Protein AF-A0A328FB90-F1 (afdb_monomer_lite)

Secondary structure (DSSP, 8-state):
-PPPEESS-TTTB-----EEETTTTEEE--SSBTTB----B--HHHHHHHTTTHHHHHHHHHHHHHHHHHHHHHHHH--

Foldseek 3Di:
DQQAAAPDDCQFWPFADWDADPVVSYTDRFDDDPVDGDGGTDDPVVVVVVVVVVVVVVVVVVVVVVVVVVVVVVVVVVD

Organism: NCBI:txid2291

pLDDT: mean 92.44, std 8.65, range [53.22, 98.0]

Structure (mmCIF, N/CA/C/O backbone):
data_AF-A0A328FB90-F1
#
_entry.id   AF-A0A328FB90-F1
#
loop_
_atom_site.group_PDB
_atom_site.id
_atom_site.type_symbol
_atom_site.label_atom_id
_atom_site.label_alt_id
_atom_site.label_comp_id
_atom_site.label_asym_id
_atom_site.label_entity_id
_atom_site.label_seq_id
_atom_site.pdbx_PDB_ins_code
_atom_site.Cartn_x
_atom_site.Cartn_y
_atom_site.Cartn_z
_atom_site.occupancy
_atom_site.B_iso_or_equiv
_atom_site.auth_seq_id
_atom_site.auth_comp_id
_atom_site.auth_asym_id
_atom_site.auth_atom_id
_atom_site.pdbx_PDB_model_num
ATOM 1 N N . MET A 1 1 ? 8.112 6.774 -31.165 1.00 56.69 1 MET A N 1
ATOM 2 C CA . MET A 1 1 ? 7.996 6.438 -29.729 1.00 56.69 1 MET A CA 1
ATOM 3 C C . MET A 1 1 ? 7.576 4.981 -29.627 1.00 56.69 1 MET A C 1
ATOM 5 O O . MET A 1 1 ? 6.513 4.646 -30.127 1.00 56.69 1 MET A O 1
ATOM 9 N N . GLY A 1 2 ? 8.434 4.090 -29.123 1.00 69.00 2 GLY A N 1
ATOM 10 C CA . GLY A 1 2 ? 8.072 2.673 -28.987 1.00 69.00 2 GLY A CA 1
ATOM 11 C C . GLY A 1 2 ? 6.955 2.505 -27.956 1.00 69.00 2 GLY A C 1
ATOM 12 O O . GLY A 1 2 ? 6.977 3.191 -26.942 1.00 69.00 2 GLY A O 1
ATOM 13 N N . ASN A 1 3 ? 5.982 1.631 -28.215 1.00 85.19 3 ASN A N 1
ATOM 14 C CA . ASN A 1 3 ? 4.891 1.379 -27.275 1.00 85.19 3 ASN A CA 1
ATOM 15 C C . ASN A 1 3 ? 5.454 0.676 -26.021 1.00 85.19 3 ASN A C 1
ATOM 17 O O . ASN A 1 3 ? 6.043 -0.399 -26.151 1.00 85.19 3 ASN A O 1
ATOM 21 N N . PHE A 1 4 ? 5.349 1.308 -24.849 1.00 92.81 4 PHE A N 1
ATOM 22 C CA . PHE A 1 4 ? 5.732 0.721 -23.560 1.00 92.81 4 PHE A CA 1
ATOM 23 C C . PHE A 1 4 ? 4.465 0.264 -22.842 1.00 92.81 4 PHE A C 1
ATOM 25 O O . PHE A 1 4 ? 3.560 1.069 -22.633 1.00 92.81 4 PHE A O 1
ATOM 32 N N . VAL A 1 5 ? 4.427 -0.996 -22.418 1.00 93.88 5 VAL A N 1
ATOM 33 C CA . VAL A 1 5 ? 3.315 -1.545 -21.623 1.00 93.88 5 VAL A CA 1
ATOM 34 C C . VAL A 1 5 ? 3.659 -1.542 -20.135 1.00 93.88 5 VAL A C 1
ATOM 36 O O . VAL A 1 5 ? 4.836 -1.610 -19.782 1.00 93.88 5 VAL A O 1
ATOM 39 N N . LEU A 1 6 ? 2.660 -1.431 -19.256 1.00 95.56 6 LEU A N 1
ATOM 40 C CA . LEU A 1 6 ? 2.872 -1.610 -17.815 1.00 95.56 6 LEU A CA 1
ATOM 41 C C . LEU A 1 6 ? 3.306 -3.053 -17.533 1.00 95.56 6 LEU A C 1
ATOM 43 O O . LEU A 1 6 ? 2.833 -3.981 -18.188 1.00 95.56 6 LEU A O 1
ATOM 47 N N . LEU A 1 7 ? 4.212 -3.231 -16.572 1.00 95.25 7 LEU A N 1
ATOM 48 C CA . LEU A 1 7 ? 4.687 -4.559 -16.183 1.00 95.25 7 LEU A CA 1
ATOM 49 C C . LEU A 1 7 ? 3.647 -5.299 -15.327 1.00 95.25 7 LEU A C 1
ATOM 51 O O . LEU A 1 7 ? 3.398 -6.479 -15.553 1.00 95.25 7 LEU A O 1
ATOM 55 N N . ILE A 1 8 ? 3.022 -4.603 -14.377 1.00 95.69 8 ILE A N 1
ATOM 56 C CA . ILE A 1 8 ? 1.892 -5.084 -13.577 1.00 95.69 8 ILE A CA 1
ATOM 57 C C . ILE A 1 8 ? 0.611 -4.363 -14.020 1.00 95.69 8 ILE A C 1
ATOM 59 O O . ILE A 1 8 ? 0.624 -3.152 -14.239 1.00 95.69 8 ILE A O 1
ATOM 63 N N . ASP A 1 9 ? -0.511 -5.085 -14.087 1.00 96.00 9 ASP A N 1
ATOM 64 C CA . ASP A 1 9 ? -1.846 -4.488 -14.218 1.00 96.00 9 ASP A CA 1
ATOM 65 C C . ASP A 1 9 ? -2.324 -3.899 -12.877 1.00 96.00 9 ASP A C 1
ATOM 67 O O . ASP A 1 9 ? -2.628 -4.628 -11.924 1.00 96.00 9 ASP A O 1
ATOM 71 N N . SER A 1 10 ? -2.439 -2.570 -12.818 1.00 94.75 10 SER A N 1
ATOM 72 C CA . SER A 1 10 ? -2.857 -1.827 -11.624 1.00 94.75 10 SER A CA 1
ATOM 73 C C . SER A 1 10 ? -4.322 -2.049 -11.231 1.00 94.75 10 SER A C 1
ATOM 75 O O . SER A 1 10 ? -4.737 -1.661 -10.133 1.00 94.75 10 SER A O 1
ATOM 77 N N . LYS A 1 11 ? -5.124 -2.710 -12.075 1.00 95.25 11 LYS A N 1
ATOM 78 C CA . LYS A 1 11 ? -6.473 -3.169 -11.707 1.00 95.25 11 LYS A CA 1
ATOM 79 C C . LYS A 1 11 ? -6.438 -4.420 -10.836 1.00 95.25 11 LYS A C 1
ATOM 81 O O . LYS A 1 11 ? -7.327 -4.610 -10.010 1.00 95.25 11 LYS A O 1
ATOM 86 N N . LEU A 1 12 ? -5.426 -5.269 -11.009 1.00 96.69 12 LEU A N 1
ATOM 87 C CA . LEU A 1 12 ? -5.325 -6.561 -10.328 1.00 96.69 12 LEU A CA 1
ATOM 88 C C . LEU A 1 12 ? -4.396 -6.518 -9.114 1.00 96.69 12 L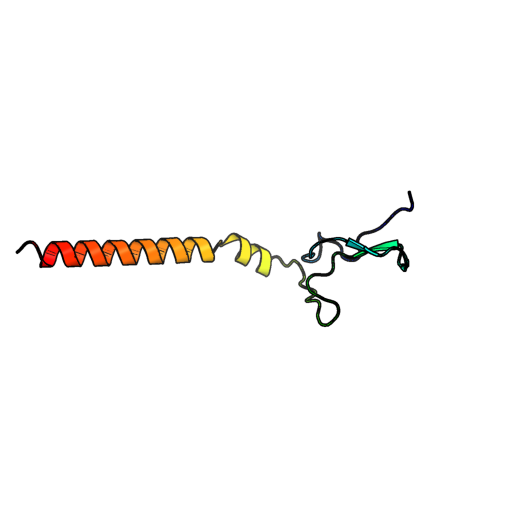EU A C 1
ATOM 90 O O . LEU A 1 12 ? -4.580 -7.298 -8.177 1.00 96.69 12 LEU A O 1
ATOM 94 N N . GLN A 1 13 ? -3.399 -5.637 -9.114 1.00 97.12 13 GLN A N 1
ATOM 95 C CA . GLN A 1 13 ? -2.389 -5.539 -8.060 1.00 97.12 13 GLN A CA 1
ATOM 96 C C . GLN A 1 13 ? -2.081 -4.077 -7.724 1.00 97.12 13 GLN A C 1
ATOM 98 O O . GLN A 1 13 ? -2.401 -3.169 -8.494 1.00 97.12 13 GLN A O 1
ATOM 103 N N . TYR A 1 14 ? -1.483 -3.841 -6.558 1.00 96.25 14 TYR A N 1
ATOM 104 C CA . TYR A 1 14 ? -0.941 -2.522 -6.230 1.00 96.25 14 TYR A CA 1
ATOM 105 C C . TYR A 1 14 ? 0.400 -2.332 -6.932 1.00 96.25 14 TYR A C 1
ATOM 107 O O . TYR A 1 14 ? 1.263 -3.208 -6.896 1.00 96.25 14 TYR A O 1
ATOM 115 N N . GLU A 1 15 ? 0.555 -1.181 -7.572 1.00 96.31 15 GLU A N 1
ATOM 116 C CA . GLU A 1 15 ? 1.769 -0.808 -8.285 1.00 96.31 15 GLU A CA 1
ATOM 117 C C . GLU A 1 15 ? 2.647 0.128 -7.449 1.00 96.31 15 GLU A C 1
ATOM 119 O O . GLU A 1 15 ? 2.173 0.802 -6.533 1.00 96.31 15 GLU A O 1
ATOM 124 N N . GLY A 1 16 ? 3.940 0.140 -7.762 1.00 94.81 16 GLY A N 1
ATOM 125 C CA . GLY A 1 16 ? 4.891 1.121 -7.252 1.00 94.81 16 GLY A CA 1
ATOM 126 C C . GLY A 1 16 ? 5.085 2.294 -8.210 1.00 94.81 16 GLY A C 1
ATOM 127 O O . GLY A 1 16 ? 4.393 2.438 -9.219 1.00 94.81 16 GLY A O 1
ATOM 128 N N . GLU A 1 17 ? 6.089 3.116 -7.914 1.00 94.62 17 GLU A N 1
ATOM 129 C CA . GLU A 1 17 ? 6.515 4.180 -8.818 1.00 94.62 17 GLU A CA 1
ATOM 130 C C . GLU A 1 17 ? 6.976 3.605 -10.169 1.00 94.62 17 GLU A C 1
ATOM 132 O O . GLU A 1 17 ? 7.699 2.609 -10.236 1.00 94.62 17 GLU A O 1
ATOM 137 N N . SER A 1 18 ? 6.534 4.229 -11.264 1.00 94.25 18 SER A N 1
ATOM 138 C CA . SER A 1 18 ? 6.709 3.698 -12.615 1.00 94.25 18 SER A CA 1
ATOM 139 C C . SER A 1 18 ? 7.883 4.337 -13.353 1.00 94.25 18 SER A C 1
ATOM 141 O O . SER A 1 18 ? 7.874 5.541 -13.616 1.00 94.25 18 SER A O 1
ATOM 143 N N . TYR A 1 19 ? 8.835 3.523 -13.815 1.00 94.25 19 TYR A N 1
ATOM 144 C CA . TYR A 1 19 ? 9.974 3.982 -14.619 1.00 94.25 19 TYR A CA 1
ATOM 145 C C . TYR A 1 19 ? 10.176 3.157 -15.902 1.00 94.25 19 TYR A C 1
ATOM 147 O O . TYR A 1 19 ? 9.886 1.959 -15.944 1.00 94.25 19 TYR A O 1
ATOM 155 N N . PRO A 1 20 ? 10.670 3.759 -17.000 1.00 95.25 20 PRO A N 1
ATOM 156 C CA . PRO A 1 20 ? 10.830 3.051 -18.265 1.00 95.25 20 PRO A CA 1
ATOM 157 C C . PRO A 1 20 ? 12.007 2.069 -18.222 1.00 95.25 20 PRO A C 1
ATOM 159 O O . PRO A 1 20 ? 13.164 2.453 -18.051 1.00 95.25 20 PRO A O 1
ATOM 162 N N . SER A 1 21 ? 11.738 0.794 -18.492 1.00 93.31 21 SER A N 1
ATOM 163 C CA . SER A 1 21 ? 12.761 -0.213 -18.758 1.00 93.31 21 SER A CA 1
ATOM 164 C C . SER A 1 21 ? 12.963 -0.353 -20.265 1.00 93.31 21 SER A C 1
ATOM 166 O O . SER A 1 21 ? 12.255 -1.100 -20.938 1.00 93.31 21 SER A O 1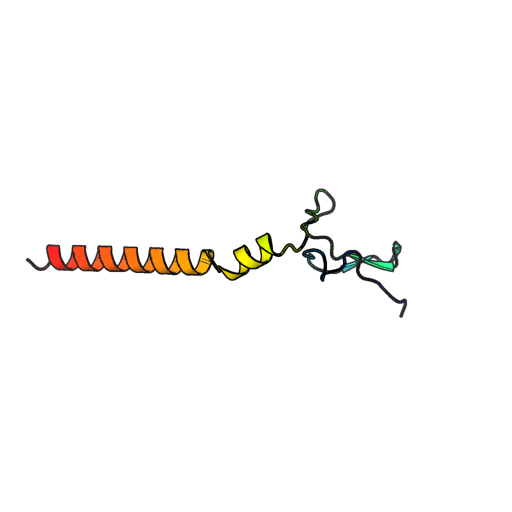
ATOM 168 N N . ARG A 1 22 ? 13.931 0.385 -20.824 1.00 93.00 22 ARG A N 1
ATOM 169 C CA . ARG A 1 22 ? 14.155 0.446 -22.285 1.00 93.00 22 ARG A CA 1
ATOM 170 C C . ARG A 1 22 ? 14.472 -0.915 -22.904 1.00 93.00 22 ARG A C 1
ATOM 172 O O . ARG A 1 22 ? 13.917 -1.238 -23.946 1.00 93.00 22 ARG A O 1
ATOM 179 N N . ARG A 1 23 ? 15.316 -1.715 -22.239 1.00 93.25 23 ARG A N 1
ATOM 180 C CA . ARG A 1 23 ? 15.699 -3.065 -22.689 1.00 93.25 23 ARG A CA 1
ATOM 181 C C . ARG A 1 23 ? 14.479 -3.968 -22.868 1.00 93.25 23 ARG A C 1
ATOM 183 O O . ARG A 1 23 ? 14.378 -4.656 -23.873 1.00 93.25 23 ARG A O 1
ATOM 190 N N . HIS A 1 24 ? 13.567 -3.947 -21.900 1.00 92.62 24 HIS A N 1
ATOM 191 C CA . HIS A 1 24 ? 12.391 -4.818 -21.882 1.00 92.62 24 HIS A CA 1
ATOM 192 C C . HIS A 1 24 ? 11.163 -4.173 -22.538 1.00 92.62 24 HIS A C 1
ATOM 194 O O . HIS A 1 24 ? 10.153 -4.839 -22.717 1.00 92.62 24 HIS A O 1
ATOM 200 N N . ARG A 1 25 ? 11.245 -2.884 -22.903 1.00 93.44 25 ARG A N 1
ATOM 201 C CA . ARG A 1 25 ? 10.159 -2.086 -23.498 1.00 93.44 25 ARG A CA 1
ATOM 202 C C . ARG A 1 25 ? 8.879 -2.084 -22.652 1.00 93.44 25 ARG A C 1
ATOM 204 O O . ARG A 1 25 ? 7.772 -2.047 -23.178 1.00 93.44 25 ARG A O 1
ATOM 211 N N . VAL A 1 26 ? 9.046 -2.066 -21.331 1.00 95.19 26 VAL A N 1
ATOM 212 C CA . VAL A 1 26 ? 7.953 -1.972 -20.350 1.00 95.19 26 VAL A CA 1
ATOM 213 C C . VAL A 1 26 ? 8.158 -0.786 -19.419 1.00 95.19 26 VAL A C 1
ATOM 215 O O . VAL A 1 26 ? 9.292 -0.363 -19.173 1.00 95.19 26 VAL A O 1
ATOM 218 N N . ARG A 1 27 ? 7.070 -0.235 -18.892 1.00 95.69 27 ARG A N 1
ATOM 219 C CA . ARG A 1 27 ? 7.106 0.656 -17.736 1.00 95.69 27 ARG A CA 1
ATOM 220 C C . ARG A 1 27 ? 7.127 -0.224 -16.490 1.00 95.69 27 ARG A C 1
ATOM 222 O O . ARG A 1 27 ? 6.132 -0.867 -16.170 1.00 95.69 27 ARG A O 1
ATOM 229 N N . ASN A 1 28 ? 8.279 -0.293 -15.833 1.00 95.50 28 ASN A N 1
ATOM 230 C CA . ASN A 1 28 ? 8.434 -1.047 -14.603 1.00 95.50 28 ASN A CA 1
ATOM 231 C C . ASN A 1 28 ? 7.720 -0.305 -13.471 1.00 95.50 28 ASN A C 1
ATOM 233 O O . ASN A 1 28 ? 8.199 0.733 -13.029 1.00 95.50 28 ASN A O 1
ATOM 237 N N . ASN A 1 29 ? 6.574 -0.836 -13.058 1.00 96.25 29 ASN A N 1
ATOM 238 C CA . ASN A 1 29 ? 5.745 -0.370 -11.949 1.00 96.25 29 ASN A CA 1
ATOM 239 C C . ASN A 1 29 ? 5.696 -1.407 -10.807 1.00 96.25 29 ASN A C 1
ATOM 241 O O . ASN A 1 29 ? 4.722 -1.467 -10.058 1.00 96.25 29 ASN A O 1
ATOM 245 N N . LEU A 1 30 ? 6.730 -2.252 -10.682 1.00 96.50 30 LEU A N 1
ATOM 246 C CA . LEU A 1 30 ? 6.875 -3.168 -9.551 1.00 96.50 30 LEU A CA 1
ATOM 247 C C . LEU A 1 30 ? 6.898 -2.370 -8.232 1.00 96.50 30 LEU A C 1
ATOM 249 O O . LEU A 1 30 ? 7.688 -1.431 -8.110 1.00 96.50 30 LEU A O 1
ATOM 253 N N . PRO A 1 31 ? 6.100 -2.741 -7.218 1.00 94.38 31 PRO A N 1
ATOM 254 C CA . PRO A 1 31 ? 6.250 -2.177 -5.883 1.00 94.38 31 PRO A CA 1
ATOM 255 C C . PRO A 1 31 ? 7.580 -2.653 -5.289 1.00 94.38 31 PRO A C 1
ATOM 257 O O . PRO A 1 31 ? 7.888 -3.835 -5.363 1.00 94.38 31 PRO A O 1
ATOM 260 N N . GLY A 1 32 ? 8.383 -1.770 -4.700 1.00 92.19 32 GLY A N 1
ATOM 261 C CA . GLY A 1 32 ? 9.638 -2.143 -4.035 1.00 92.19 32 GLY A CA 1
ATOM 262 C C . GLY A 1 32 ? 10.898 -1.999 -4.895 1.00 92.19 32 GLY A C 1
ATOM 263 O O . GLY A 1 32 ? 11.020 -1.087 -5.708 1.00 92.19 32 GLY A O 1
ATOM 264 N N . THR A 1 33 ? 11.886 -2.864 -4.657 1.00 90.69 33 THR A N 1
ATOM 265 C CA . THR A 1 33 ? 13.240 -2.754 -5.227 1.00 90.69 33 THR A CA 1
ATOM 266 C C . THR A 1 33 ? 13.652 -4.032 -5.955 1.00 90.69 33 THR A C 1
ATOM 268 O O . THR A 1 33 ? 12.964 -5.049 -5.910 1.00 90.69 33 THR A O 1
ATOM 271 N N . ARG A 1 34 ? 14.829 -4.015 -6.594 1.00 88.38 34 ARG A N 1
ATOM 272 C CA . ARG A 1 34 ? 15.426 -5.213 -7.209 1.00 88.38 34 ARG A C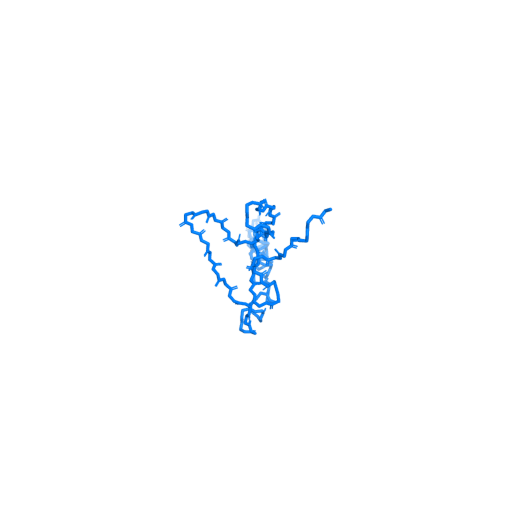A 1
ATOM 273 C C . ARG A 1 34 ? 15.572 -6.381 -6.222 1.00 88.38 34 ARG A C 1
ATOM 275 O O . ARG A 1 34 ? 15.437 -7.523 -6.642 1.00 88.38 34 ARG A O 1
ATOM 282 N N . ASN A 1 35 ? 15.868 -6.102 -4.952 1.00 94.12 35 ASN A N 1
ATOM 283 C CA . ASN A 1 35 ? 16.102 -7.146 -3.951 1.00 94.12 35 ASN A CA 1
ATOM 284 C C . ASN A 1 35 ? 14.794 -7.762 -3.443 1.00 94.12 35 ASN A C 1
ATOM 286 O O . ASN A 1 35 ? 14.792 -8.904 -2.997 1.00 94.12 35 ASN A O 1
ATOM 290 N N . PHE A 1 36 ? 13.693 -7.008 -3.498 1.00 94.25 36 PHE A N 1
ATOM 291 C CA . PHE A 1 36 ? 12.387 -7.473 -3.052 1.00 94.25 36 PHE A CA 1
ATOM 292 C C . PHE A 1 36 ? 11.261 -6.611 -3.626 1.00 94.25 36 PHE A C 1
ATOM 294 O O . PHE A 1 36 ? 11.267 -5.387 -3.463 1.00 94.25 36 PHE A O 1
ATOM 301 N N . SER A 1 37 ? 10.267 -7.269 -4.227 1.00 92.62 37 SER A N 1
ATOM 302 C CA . SER A 1 37 ? 9.052 -6.638 -4.733 1.00 92.62 37 SER A CA 1
ATOM 303 C C . SER A 1 37 ? 7.805 -7.363 -4.213 1.00 92.62 37 SER A C 1
ATOM 305 O O . SER A 1 37 ? 7.570 -8.511 -4.601 1.00 92.62 37 SER A O 1
ATOM 307 N N . PRO A 1 38 ? 7.006 -6.748 -3.318 1.00 93.88 38 PRO A N 1
ATOM 308 C CA . PRO A 1 38 ? 5.801 -7.382 -2.800 1.00 93.88 38 PRO A CA 1
ATOM 309 C C . PRO A 1 38 ? 4.656 -7.312 -3.820 1.00 93.88 38 PRO A C 1
ATOM 311 O O . PRO A 1 38 ? 3.999 -6.286 -3.967 1.00 93.88 38 PRO A O 1
ATOM 314 N N . LEU A 1 39 ? 4.366 -8.424 -4.496 1.00 94.44 39 LEU A N 1
ATOM 315 C CA . LEU A 1 39 ? 3.257 -8.523 -5.453 1.00 94.44 39 LEU A CA 1
ATOM 316 C C . LEU A 1 39 ? 1.910 -8.682 -4.732 1.00 94.44 39 LEU A C 1
ATOM 318 O O . LEU A 1 39 ? 1.387 -9.786 -4.564 1.00 94.44 39 LEU A O 1
ATOM 322 N N . ILE A 1 40 ? 1.356 -7.564 -4.265 1.00 95.75 40 ILE A N 1
AT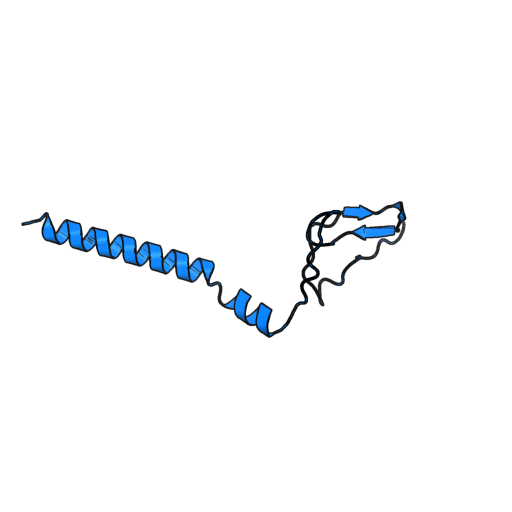OM 323 C CA . ILE A 1 40 ? 0.118 -7.544 -3.480 1.00 95.75 40 ILE A CA 1
ATOM 324 C C . ILE A 1 40 ? -1.085 -7.435 -4.417 1.00 95.75 40 ILE A C 1
ATOM 326 O O . ILE A 1 40 ? -1.249 -6.458 -5.148 1.00 95.75 40 ILE A O 1
ATOM 330 N N . ARG A 1 41 ? -1.972 -8.431 -4.361 1.00 96.94 41 ARG A N 1
ATOM 331 C CA . ARG A 1 41 ? -3.196 -8.465 -5.165 1.00 96.94 41 ARG A CA 1
ATOM 332 C C . ARG A 1 4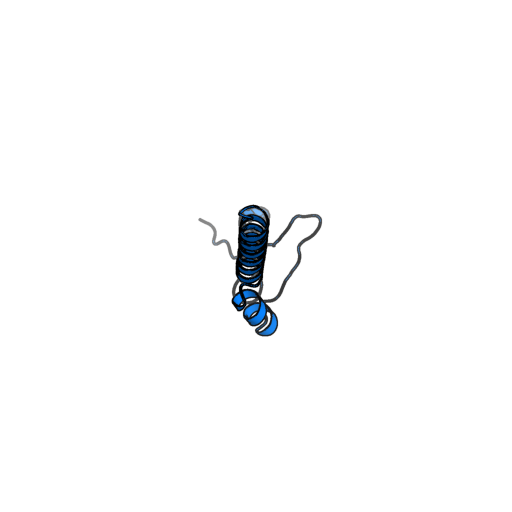1 ? -4.292 -7.600 -4.550 1.00 96.94 41 ARG A C 1
ATOM 334 O O . ARG A 1 41 ? -4.551 -7.684 -3.347 1.00 96.94 41 ARG A O 1
ATOM 341 N N . LYS A 1 42 ? -4.996 -6.845 -5.390 1.00 97.12 42 LYS A N 1
ATOM 342 C CA . LYS A 1 42 ? -6.218 -6.141 -5.000 1.00 97.12 42 LYS A CA 1
ATOM 343 C C . LYS A 1 42 ? -7.311 -7.173 -4.769 1.00 97.12 42 LYS A C 1
ATOM 345 O O . LYS A 1 42 ? -7.718 -7.902 -5.673 1.00 97.12 42 LYS A O 1
ATOM 350 N N . THR A 1 43 ? -7.737 -7.296 -3.519 1.00 98.00 43 THR A N 1
ATOM 351 C CA . THR A 1 43 ? -8.810 -8.208 -3.117 1.00 98.00 43 THR A CA 1
ATOM 352 C C . THR A 1 43 ? -9.885 -7.410 -2.412 1.00 98.00 43 THR A C 1
ATOM 354 O O . THR A 1 43 ? -9.571 -6.479 -1.677 1.00 98.00 43 THR A O 1
ATOM 357 N N . GLY A 1 44 ? -11.149 -7.815 -2.547 1.00 97.56 44 GLY A N 1
ATOM 358 C CA . GLY A 1 44 ? -12.245 -7.122 -1.864 1.00 97.56 44 GLY A CA 1
ATOM 359 C C . GLY A 1 44 ? -12.075 -7.072 -0.341 1.00 97.56 44 GLY A C 1
ATOM 360 O O . GLY A 1 44 ? -12.535 -6.130 0.291 1.00 97.56 44 GLY A O 1
ATOM 361 N N . LYS A 1 45 ? -11.379 -8.048 0.264 1.00 97.69 45 LYS A N 1
ATOM 362 C CA . LYS A 1 45 ? -11.015 -7.997 1.688 1.00 97.69 45 LYS A CA 1
ATOM 363 C C . LYS A 1 45 ? -10.084 -6.819 1.974 1.00 97.69 45 LYS A C 1
ATOM 365 O O . LYS A 1 45 ? -10.334 -6.090 2.924 1.00 97.69 45 LYS A O 1
ATOM 370 N N . LEU A 1 46 ? -9.029 -6.654 1.180 1.00 96.88 46 LEU A N 1
ATOM 371 C CA . LEU A 1 46 ? -8.027 -5.613 1.388 1.00 96.88 46 LEU A CA 1
ATOM 372 C C . LEU A 1 46 ? -8.585 -4.217 1.098 1.00 96.88 46 LEU A C 1
ATOM 374 O O . LEU A 1 46 ? -8.406 -3.335 1.929 1.00 96.88 46 LEU A O 1
ATOM 378 N N . GLU A 1 47 ? -9.356 -4.054 0.019 1.00 96.69 47 GLU A N 1
ATOM 379 C CA . GLU A 1 47 ? -10.052 -2.790 -0.277 1.00 96.69 47 GLU A CA 1
ATOM 380 C C . GLU A 1 47 ? -10.970 -2.385 0.888 1.00 96.69 47 GLU A C 1
ATOM 382 O O . GLU A 1 47 ? -10.827 -1.299 1.437 1.00 96.69 47 GLU A O 1
ATOM 387 N N . LYS A 1 48 ? -11.788 -3.316 1.409 1.00 97.88 48 LYS A N 1
ATOM 388 C CA . LYS A 1 48 ? -12.625 -3.065 2.598 1.00 97.88 48 LYS A CA 1
ATOM 389 C C . LYS A 1 48 ? -11.834 -2.664 3.845 1.00 97.88 48 LYS A C 1
ATOM 391 O O . LYS A 1 48 ? -12.405 -2.046 4.737 1.00 97.88 48 LYS A O 1
ATOM 396 N N . PHE A 1 49 ? -10.575 -3.081 3.985 1.00 96.88 49 PHE A N 1
ATOM 397 C CA . PHE A 1 49 ? -9.731 -2.663 5.108 1.00 96.88 49 PHE A CA 1
ATOM 398 C C . PHE A 1 49 ? -9.098 -1.292 4.873 1.00 96.88 49 PHE A C 1
ATOM 400 O O . PHE A 1 49 ? -9.017 -0.515 5.823 1.00 96.88 49 PHE A O 1
ATOM 407 N N . ILE A 1 50 ? -8.693 -0.984 3.640 1.00 95.50 50 ILE A N 1
ATOM 408 C CA . ILE A 1 50 ? -8.190 0.341 3.255 1.00 95.50 50 ILE A CA 1
ATOM 409 C C . ILE A 1 50 ? -9.297 1.389 3.437 1.00 95.50 50 ILE A C 1
ATOM 411 O O . ILE A 1 50 ? -9.071 2.416 4.077 1.00 95.50 50 ILE A O 1
ATOM 415 N N . ASP A 1 51 ? -10.519 1.074 3.002 1.00 97.19 51 ASP A N 1
ATOM 416 C CA . ASP A 1 51 ? -11.694 1.950 3.102 1.00 97.19 51 ASP A CA 1
ATOM 417 C C . ASP A 1 51 ? -12.093 2.288 4.544 1.00 97.19 51 ASP A C 1
ATOM 419 O O . ASP A 1 51 ? -12.752 3.297 4.787 1.00 97.19 51 ASP A O 1
ATOM 423 N N . LYS A 1 52 ? -11.680 1.479 5.529 1.00 96.88 52 LYS A N 1
ATOM 424 C CA . LYS A 1 52 ? -11.920 1.777 6.951 1.00 96.88 52 LYS A CA 1
ATOM 425 C C . LYS A 1 52 ? -11.089 2.945 7.470 1.00 96.88 52 LYS A C 1
ATOM 427 O O . LYS A 1 52 ? -11.370 3.403 8.571 1.00 96.88 52 LYS A O 1
ATOM 432 N N . LYS A 1 53 ? -10.051 3.373 6.739 1.00 95.62 53 LYS A N 1
ATOM 433 C CA . LYS A 1 53 ? -9.179 4.505 7.097 1.00 95.62 53 LYS A CA 1
ATOM 434 C C . LYS A 1 53 ? -8.725 4.495 8.562 1.00 95.62 53 LYS A C 1
ATOM 436 O O . LYS A 1 53 ? -8.687 5.519 9.237 1.00 95.62 53 LYS A O 1
ATOM 441 N N . LEU A 1 54 ? -8.341 3.313 9.051 1.00 95.31 54 LEU A N 1
ATOM 442 C CA . LEU A 1 54 ? -8.072 3.067 10.473 1.00 95.31 54 LEU A CA 1
ATOM 443 C C . LEU A 1 54 ? -7.011 4.005 11.068 1.00 95.31 54 LEU A C 1
ATOM 445 O O . LEU A 1 54 ? -7.076 4.314 12.252 1.00 95.31 54 LEU A O 1
ATOM 449 N N . SER A 1 55 ? -6.060 4.480 10.258 1.00 94.25 55 SER A N 1
ATOM 450 C CA . SER A 1 55 ? -5.059 5.462 10.691 1.00 94.25 55 SER A CA 1
ATOM 451 C C . SER A 1 55 ? -5.686 6.796 11.106 1.00 94.25 55 SER A C 1
ATOM 453 O O . SER A 1 55 ? -5.261 7.390 12.092 1.00 94.25 55 SER A O 1
ATOM 455 N N . GLU A 1 56 ? -6.684 7.273 10.364 1.00 96.38 56 GLU A N 1
ATOM 456 C CA . GLU A 1 56 ? -7.371 8.540 10.640 1.00 96.38 56 GLU A CA 1
ATOM 457 C C . GLU A 1 56 ? -8.251 8.406 11.884 1.00 96.38 56 GLU A C 1
ATOM 459 O O . GLU A 1 56 ? -8.243 9.276 12.758 1.00 96.38 56 GLU A O 1
ATOM 464 N N . THR A 1 57 ? -8.958 7.277 11.997 1.00 96.25 57 THR A N 1
ATOM 465 C CA . THR A 1 57 ? -9.749 6.945 13.187 1.00 96.25 57 THR A CA 1
ATOM 466 C C . THR A 1 57 ? -8.863 6.894 14.429 1.00 96.25 57 THR A C 1
ATOM 468 O O . THR A 1 57 ? -9.137 7.594 15.399 1.00 96.25 57 THR A O 1
ATOM 471 N N . ALA A 1 58 ? -7.750 6.157 14.372 1.00 96.44 58 ALA A N 1
ATOM 472 C CA . ALA A 1 58 ? -6.819 6.047 15.490 1.00 96.44 58 ALA A CA 1
ATOM 473 C C . ALA A 1 58 ? -6.234 7.410 15.891 1.00 96.44 5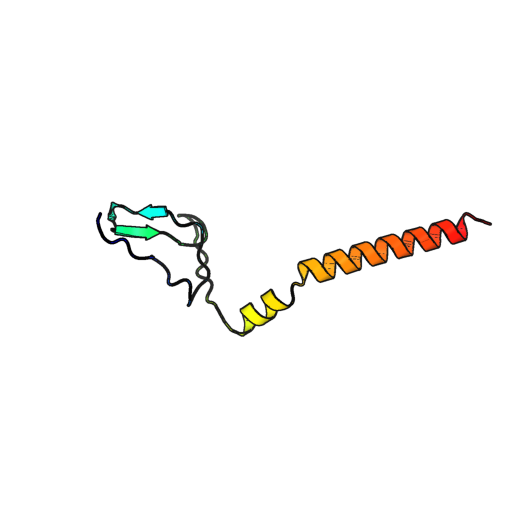8 ALA A C 1
ATOM 475 O O . ALA A 1 58 ? -6.178 7.726 17.077 1.00 96.44 58 ALA A O 1
ATOM 476 N N . ALA A 1 59 ? -5.839 8.242 14.921 1.00 96.50 59 ALA A N 1
ATOM 477 C CA . ALA A 1 59 ? -5.340 9.587 15.202 1.00 96.50 59 ALA A CA 1
ATOM 478 C C . ALA A 1 59 ? -6.396 10.449 15.915 1.00 96.50 59 ALA A C 1
ATOM 480 O O . ALA A 1 59 ? -6.092 11.102 16.913 1.00 96.50 59 ALA A O 1
ATOM 481 N N . THR A 1 60 ? -7.645 10.401 15.447 1.00 96.88 60 THR A N 1
ATOM 482 C CA . THR A 1 60 ? -8.765 11.143 16.045 1.00 96.88 60 THR A CA 1
ATOM 483 C C . THR A 1 60 ? -9.031 10.690 17.480 1.00 96.88 60 THR A C 1
ATOM 485 O O . THR A 1 60 ? -9.190 11.523 18.375 1.00 96.88 60 THR A O 1
ATOM 488 N N . ASP A 1 61 ? -9.026 9.380 17.720 1.00 96.69 61 ASP A N 1
ATOM 489 C CA . ASP A 1 61 ? -9.261 8.808 19.046 1.00 96.69 61 ASP A CA 1
ATOM 490 C C . ASP A 1 61 ? -8.146 9.179 20.032 1.00 96.69 61 ASP A C 1
ATOM 492 O O . ASP A 1 61 ? -8.429 9.574 21.166 1.00 96.69 61 ASP A O 1
ATOM 496 N N . ILE A 1 62 ? -6.883 9.141 19.593 1.00 96.31 62 ILE A N 1
ATOM 497 C CA . ILE A 1 62 ? -5.732 9.569 20.404 1.00 96.31 62 ILE A CA 1
ATOM 498 C C . ILE A 1 62 ? -5.840 11.057 20.760 1.00 96.31 62 ILE A C 1
ATOM 500 O O . ILE A 1 62 ? -5.622 11.439 21.915 1.00 96.31 62 ILE A O 1
ATOM 504 N N . MET A 1 63 ? -6.194 11.908 19.792 1.00 95.50 63 MET A N 1
ATOM 505 C CA . MET A 1 63 ? -6.390 13.340 20.042 1.00 95.50 63 MET A CA 1
ATOM 506 C C . MET A 1 63 ? -7.518 13.576 21.049 1.00 95.50 63 MET A C 1
ATOM 508 O O . MET A 1 63 ? -7.360 14.366 21.983 1.00 95.50 63 MET A O 1
ATOM 512 N N . ARG A 1 64 ? -8.636 12.857 20.904 1.00 96.69 64 ARG A N 1
ATOM 513 C CA . ARG A 1 64 ? -9.769 12.935 21.829 1.00 96.69 64 ARG A CA 1
ATOM 514 C C . ARG A 1 64 ? -9.384 12.504 23.246 1.00 96.69 64 ARG A C 1
ATOM 516 O O . ARG A 1 64 ? -9.743 13.201 24.194 1.00 96.69 64 ARG A O 1
ATOM 523 N N . ASP A 1 65 ? -8.648 11.402 23.410 1.00 96.62 65 ASP A N 1
ATOM 524 C CA . ASP A 1 65 ? -8.180 10.959 24.734 1.00 96.62 65 ASP A CA 1
ATOM 525 C C . ASP A 1 65 ? -7.242 11.992 25.373 1.00 96.62 65 ASP A C 1
ATOM 527 O O . ASP A 1 65 ? -7.388 12.334 26.548 1.00 96.62 65 ASP A O 1
ATOM 531 N N . SER A 1 66 ? -6.336 12.564 24.578 1.00 95.75 66 SER A N 1
ATOM 532 C CA . SER A 1 66 ? -5.404 13.601 25.037 1.00 95.75 66 SER A CA 1
ATOM 533 C C . SER A 1 66 ? -6.138 14.844 25.556 1.00 95.75 66 SER A C 1
ATOM 535 O O . SER A 1 66 ? -5.826 15.340 26.640 1.00 95.75 66 SER A O 1
ATOM 537 N N . LEU A 1 67 ? -7.166 15.312 24.838 1.00 94.62 67 LEU A N 1
ATOM 538 C CA . LEU A 1 67 ? -8.008 16.432 25.277 1.00 94.62 67 LEU A CA 1
ATOM 539 C C . LEU A 1 67 ? -8.781 16.102 26.558 1.00 94.62 67 LEU A C 1
ATOM 541 O O . LEU A 1 67 ? -8.804 16.907 27.490 1.00 94.62 67 LEU A O 1
ATOM 545 N N . ASN A 1 68 ? -9.368 14.907 26.640 1.00 95.56 68 ASN A N 1
ATOM 546 C CA . ASN A 1 68 ? -10.096 14.471 27.832 1.00 95.56 68 ASN A CA 1
ATOM 547 C C . ASN A 1 68 ? -9.193 14.424 29.072 1.00 95.56 68 ASN A C 1
ATOM 549 O O . ASN A 1 68 ? -9.625 14.799 30.164 1.00 95.56 68 ASN A O 1
ATOM 553 N N . ARG A 1 69 ? -7.935 13.992 28.919 1.00 94.25 69 ARG A N 1
ATOM 554 C CA . ARG A 1 69 ? -6.947 14.017 30.007 1.00 94.25 69 ARG A CA 1
ATOM 555 C C . ARG A 1 69 ? -6.642 15.440 30.459 1.00 94.25 69 ARG A C 1
ATOM 557 O O . ARG A 1 69 ? -6.655 15.687 31.662 1.00 94.25 69 ARG A O 1
ATOM 564 N N . LEU A 1 70 ? -6.423 16.370 29.527 1.00 92.75 70 LEU A N 1
ATOM 565 C CA . LEU A 1 70 ? -6.172 17.776 29.864 1.00 92.75 70 LEU A CA 1
ATOM 566 C C . LEU A 1 70 ? -7.346 18.390 30.631 1.00 92.75 70 LEU A C 1
ATOM 568 O O . LEU A 1 70 ? -7.132 18.980 31.686 1.00 92.75 70 LEU A O 1
ATOM 572 N N . ILE A 1 71 ? -8.580 18.191 30.161 1.00 93.25 71 ILE A N 1
ATOM 573 C CA . ILE A 1 71 ? -9.787 18.698 30.836 1.00 93.25 71 ILE A CA 1
ATOM 574 C C . ILE A 1 71 ? -9.857 18.199 32.284 1.00 93.25 71 ILE A C 1
ATOM 576 O O . ILE A 1 71 ? -10.102 18.993 33.191 1.00 93.25 71 ILE A O 1
ATOM 580 N N . ARG A 1 72 ? -9.587 16.908 32.520 1.00 91.56 72 ARG A N 1
ATOM 581 C CA . ARG A 1 72 ? -9.564 16.341 33.879 1.00 91.56 72 ARG A CA 1
ATOM 582 C C . ARG A 1 72 ? -8.496 16.989 34.757 1.00 91.56 72 ARG A C 1
ATOM 584 O O . ARG A 1 72 ? -8.778 17.303 35.907 1.00 91.56 72 ARG A O 1
ATOM 591 N N . VAL A 1 73 ? -7.293 17.217 34.229 1.00 91.19 73 VAL A N 1
ATOM 592 C CA . VAL A 1 73 ? -6.222 17.896 34.978 1.00 91.19 73 VAL A CA 1
ATOM 593 C C . VAL A 1 73 ? -6.643 19.318 35.357 1.00 91.19 73 VAL A C 1
ATOM 595 O O . VAL A 1 73 ? -6.532 19.684 36.523 1.00 91.19 73 VAL A O 1
ATOM 598 N N . PHE A 1 74 ? -7.196 20.097 34.424 1.00 88.25 74 PHE A N 1
ATOM 599 C CA . PHE A 1 74 ? -7.654 21.462 34.716 1.00 88.25 74 PHE A CA 1
ATOM 600 C C . PHE A 1 74 ? -8.771 21.508 35.766 1.00 88.25 74 PHE A C 1
ATOM 602 O O . PHE A 1 74 ? -8.760 22.391 36.624 1.00 88.25 74 PHE A O 1
ATOM 609 N N . GLN A 1 75 ? -9.699 20.548 35.745 1.00 84.38 75 GLN A N 1
ATOM 610 C CA . GLN A 1 75 ? -10.752 20.439 36.760 1.00 84.38 75 GLN A CA 1
ATOM 611 C C . GLN A 1 75 ? -10.205 20.113 38.158 1.00 84.38 75 GLN A C 1
ATOM 613 O O . GLN A 1 75 ? -10.771 20.572 39.143 1.00 84.38 75 GLN A O 1
ATOM 618 N N . HIS A 1 76 ? -9.105 19.364 38.258 1.00 73.19 76 HIS A N 1
ATOM 619 C CA . HIS A 1 76 ? -8.480 19.031 39.543 1.00 73.19 76 HIS A CA 1
ATOM 620 C C . HIS A 1 76 ? -7.529 20.107 40.084 1.00 73.19 76 HIS A C 1
ATOM 622 O O . HIS A 1 76 ? -7.271 20.117 41.281 1.00 73.19 76 HIS A O 1
ATOM 628 N N . VAL A 1 77 ? -7.010 20.996 39.231 1.00 73.19 77 VAL A N 1
ATOM 629 C CA . VAL A 1 77 ? -6.091 22.086 39.623 1.00 73.19 77 VAL A CA 1
ATOM 630 C C . VAL A 1 77 ? -6.837 23.396 39.923 1.00 73.19 77 VAL A C 1
ATOM 632 O O . VAL A 1 77 ? -6.271 24.303 40.517 1.00 73.19 77 VAL A O 1
ATOM 635 N N . SER A 1 78 ? -8.114 23.500 39.539 1.00 61.88 78 SER A N 1
ATOM 636 C CA . SER A 1 78 ? -8.958 24.684 39.787 1.00 61.88 78 SER A CA 1
ATOM 637 C C . SER A 1 78 ? -9.742 24.621 41.118 1.00 61.88 78 SER A C 1
ATOM 639 O O . SER A 1 78 ? -10.789 25.257 41.233 1.00 61.88 78 SER A O 1
ATOM 641 N N . LEU A 1 79 ? -9.250 23.852 42.099 1.00 53.22 79 LEU A N 1
ATOM 642 C CA . LEU A 1 79 ? -9.661 23.841 43.514 1.00 53.22 79 LEU A CA 1
ATOM 643 C C . LEU A 1 79 ? -8.503 24.369 44.365 1.00 53.22 79 LEU A C 1
ATOM 645 O O . LEU A 1 79 ? -8.787 25.111 45.329 1.00 53.22 79 LEU A O 1
#

Radius of gyration: 22.94 Å; chains: 1; bounding box: 29×33×73 Å

Sequence (79 aa):
MGNFVLLIDSKLQYEGESYPSRRHRVRNNLPGTRNFSPLIRKTGKLEKFIDKKLSETAATDIMRDSLNRLIRVFQHVSL